Protein AF-A7IS98-F1 (afdb_monomer_lite)

Foldseek 3Di:
DDDPDPCPDPDDPPDPVVLVVLLVVLVVVLVVCVVVVVVVSNVVSVVVNVVSVVVVVD

InterPro domains:
  IPR001943 UVR domain [PF02151] (21-54)
  IPR001943 UVR doma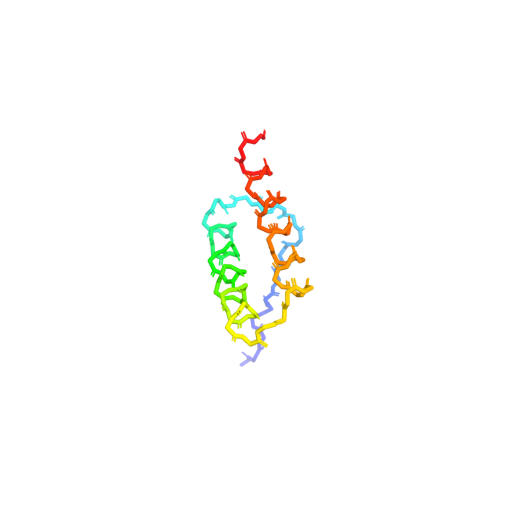in [PS50151] (20-55)
  IPR036876 UVR domain superfamily [SSF46600] (14-54)

Secondary structure (DSSP, 8-state):
---------SS----HHHHHHHHHHHHHHHHHHHHTT-HHHHHHHHHHHHHHHHHHH-

Radius of gyration: 15.13 Å; chains: 1; bounding box: 24×36×41 Å

Organism: Neisseria meningitidis (NCBI:txid487)

Sequence (58 aa):
RRLKANKVKVGEIHNEEDAIKEIAKLEKAMQQAARDLQFEEAAVLRDRIRGIKENLLF

pLDDT: mean 80.76, std 19.03, range [42.69, 97.5]

Structure (mmCIF, N/CA/C/O backbone):
data_AF-A7IS98-F1
#
_entry.id   AF-A7IS98-F1
#
loop_
_atom_site.group_PDB
_atom_site.id
_atom_site.type_symbol
_atom_site.label_atom_id
_atom_site.label_alt_id
_atom_site.label_comp_id
_atom_site.label_asym_id
_atom_site.label_entity_id
_atom_site.label_seq_id
_atom_site.pdbx_PDB_ins_code
_atom_site.Cartn_x
_atom_site.Cartn_y
_atom_site.Cartn_z
_atom_site.occupancy
_atom_site.B_iso_or_equiv
_atom_site.auth_seq_id
_atom_site.auth_comp_id
_atom_site.auth_asym_id
_atom_site.auth_atom_id
_atom_site.pdbx_PDB_model_num
ATOM 1 N N . ARG A 1 1 ? -15.317 26.147 -27.868 1.00 44.09 1 ARG A N 1
ATOM 2 C CA . ARG A 1 1 ? -15.727 24.735 -28.085 1.00 44.09 1 ARG A CA 1
ATOM 3 C C . ARG A 1 1 ? -15.148 23.889 -26.954 1.00 44.09 1 ARG A C 1
ATOM 5 O O . ARG A 1 1 ? -13.933 23.791 -26.858 1.00 44.09 1 ARG A O 1
ATOM 12 N N . ARG A 1 2 ? -16.004 23.382 -26.055 1.00 54.50 2 ARG A N 1
ATOM 13 C CA . ARG A 1 2 ? -15.642 22.386 -25.030 1.00 54.50 2 ARG A CA 1
ATOM 14 C C . ARG A 1 2 ? -15.410 21.020 -25.692 1.00 54.50 2 ARG A C 1
ATOM 16 O O . ARG A 1 2 ? -15.904 20.804 -26.795 1.00 54.50 2 ARG A O 1
ATOM 23 N N . LEU A 1 3 ? -14.758 20.128 -24.937 1.00 54.00 3 LEU A N 1
ATOM 24 C CA . LEU A 1 3 ? -14.577 18.683 -25.155 1.00 54.00 3 LEU A CA 1
ATOM 25 C C . LEU A 1 3 ? -13.316 18.284 -25.948 1.00 54.00 3 LEU A C 1
ATOM 27 O O . LEU A 1 3 ? -13.395 17.820 -27.080 1.00 54.00 3 LEU A O 1
ATOM 31 N N . LYS A 1 4 ? -12.138 18.366 -25.309 1.00 53.62 4 LYS A N 1
ATOM 32 C CA . LYS A 1 4 ? -11.074 17.392 -25.606 1.00 53.62 4 LYS A CA 1
ATOM 33 C C . LYS A 1 4 ? -11.388 16.141 -24.797 1.00 53.62 4 LYS A C 1
ATOM 35 O O . LYS A 1 4 ? -11.168 16.095 -23.592 1.00 53.62 4 LYS A O 1
ATOM 40 N N . ALA A 1 5 ? -12.019 15.191 -25.478 1.00 52.19 5 ALA A N 1
ATOM 41 C CA . ALA A 1 5 ? -12.350 13.875 -24.971 1.00 52.19 5 ALA A CA 1
ATOM 42 C C . ALA A 1 5 ? -11.100 13.227 -24.366 1.00 52.19 5 ALA A C 1
ATOM 44 O O . ALA A 1 5 ? -10.130 12.956 -25.076 1.00 52.19 5 ALA A O 1
ATOM 45 N N . ASN A 1 6 ? -11.135 12.986 -23.056 1.00 52.09 6 ASN A N 1
ATOM 46 C CA . ASN A 1 6 ? -10.150 12.168 -22.372 1.00 52.09 6 ASN A CA 1
ATOM 47 C C . ASN A 1 6 ? -10.445 10.709 -22.742 1.00 52.09 6 ASN A C 1
ATOM 49 O O . ASN A 1 6 ? -11.141 9.986 -22.033 1.00 52.09 6 ASN A O 1
ATOM 53 N N . LYS A 1 7 ? -10.019 10.322 -23.946 1.00 50.62 7 LYS A N 1
ATOM 54 C CA . LYS A 1 7 ? -10.098 8.952 -24.440 1.00 50.62 7 LYS A CA 1
ATOM 55 C C . LYS A 1 7 ? -8.935 8.194 -23.816 1.00 50.62 7 LYS A C 1
ATOM 57 O O . LYS A 1 7 ? -7.913 7.985 -24.463 1.00 50.62 7 LYS A O 1
ATOM 62 N N . VAL A 1 8 ? -9.089 7.850 -22.538 1.00 48.38 8 VAL A N 1
ATOM 63 C CA . VAL A 1 8 ? -8.215 6.888 -21.866 1.00 48.38 8 VAL A CA 1
ATOM 64 C C . VAL A 1 8 ? -8.412 5.579 -22.620 1.00 48.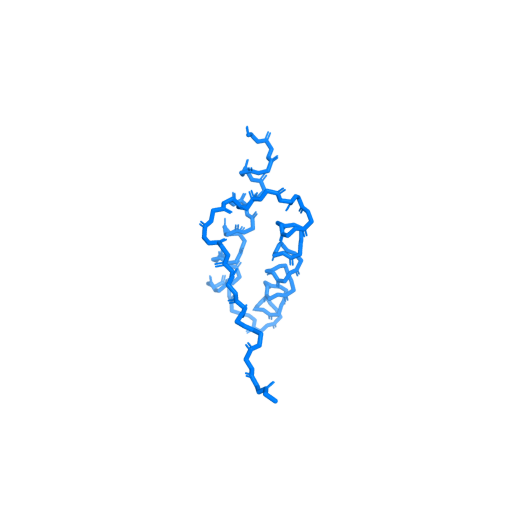38 8 VAL A C 1
ATOM 66 O O . VAL A 1 8 ? -9.461 4.941 -22.533 1.00 48.38 8 VAL A O 1
ATOM 69 N N . LYS A 1 9 ? -7.461 5.277 -23.507 1.00 46.72 9 LYS A N 1
ATOM 70 C CA . LYS A 1 9 ? -7.437 4.035 -24.264 1.00 46.72 9 LYS A CA 1
ATOM 71 C C . LYS A 1 9 ? -7.257 2.916 -23.249 1.00 46.72 9 LYS A C 1
ATOM 73 O O . LYS A 1 9 ? -6.247 2.843 -22.566 1.00 46.72 9 LYS A O 1
ATOM 78 N N . VAL A 1 10 ? -8.289 2.092 -23.148 1.00 50.16 10 VAL A N 1
ATOM 79 C CA . VAL A 1 10 ? -8.226 0.776 -22.528 1.00 50.16 10 VAL A CA 1
ATOM 80 C C . VAL A 1 10 ? -7.284 -0.056 -23.386 1.00 50.16 10 VAL A C 1
ATOM 82 O O . VAL A 1 10 ? -7.586 -0.346 -24.541 1.00 50.16 10 VAL A O 1
ATOM 85 N N . GLY A 1 11 ? -6.124 -0.359 -22.833 1.00 42.69 11 GLY A N 1
ATOM 86 C CA . GLY A 1 11 ? -5.071 -1.108 -23.489 1.00 42.69 11 GLY A CA 1
ATOM 87 C C . GLY A 1 11 ? -3.768 -0.680 -22.857 1.00 42.69 11 GLY A C 1
ATOM 88 O O . GLY A 1 11 ? -3.381 0.469 -23.021 1.00 42.69 11 GLY A O 1
ATOM 89 N N . GLU A 1 12 ? -3.149 -1.606 -22.130 1.00 46.44 12 GLU A N 1
ATOM 90 C CA . GLU A 1 12 ? -1.749 -1.520 -21.726 1.00 46.44 12 GLU A CA 1
ATOM 91 C C . GLU A 1 12 ? -1.465 -0.552 -20.565 1.00 46.44 12 GLU A C 1
ATOM 93 O O . GLU A 1 12 ? -1.127 0.617 -20.729 1.00 46.44 12 GLU A O 1
ATOM 98 N N . ILE A 1 13 ? -1.506 -1.083 -19.338 1.00 52.56 13 ILE A N 1
ATOM 99 C CA . ILE A 1 13 ? -0.593 -0.602 -18.295 1.00 52.56 13 ILE A CA 1
ATOM 100 C C . ILE A 1 13 ? 0.811 -0.897 -18.860 1.00 52.56 13 ILE A C 1
ATOM 102 O O . ILE A 1 13 ? 1.246 -2.042 -18.846 1.00 52.56 13 ILE A O 1
ATOM 106 N N . HIS A 1 14 ? 1.441 0.080 -19.514 1.00 54.53 14 HIS A N 1
ATOM 107 C CA . HIS A 1 14 ? 2.744 -0.047 -20.197 1.00 54.53 14 HIS A CA 1
ATOM 108 C C . HIS A 1 14 ? 3.715 1.062 -19.789 1.00 54.53 14 HIS A C 1
ATOM 110 O O . HIS A 1 14 ? 4.613 1.437 -20.534 1.00 54.53 14 HIS A O 1
ATOM 116 N N . ASN A 1 15 ? 3.551 1.602 -18.587 1.00 65.25 15 ASN A N 1
ATOM 117 C CA . ASN A 1 15 ? 4.587 2.431 -18.005 1.00 65.25 15 ASN A CA 1
ATOM 118 C C . ASN A 1 15 ? 4.779 2.022 -16.558 1.00 65.25 15 ASN A C 1
ATOM 120 O O . ASN A 1 15 ? 3.864 2.154 -15.741 1.00 65.25 15 ASN A O 1
ATOM 124 N N . GLU A 1 16 ? 5.989 1.563 -16.245 1.00 73.56 16 GLU A N 1
ATOM 125 C CA . GLU A 1 16 ? 6.455 1.377 -14.873 1.00 73.56 16 GLU A CA 1
ATOM 126 C C . GLU A 1 16 ? 6.108 2.604 -14.022 1.00 73.56 16 GLU A C 1
ATOM 128 O O . GLU A 1 16 ? 5.680 2.460 -12.884 1.00 73.56 16 GLU A O 1
ATOM 133 N N . GLU A 1 17 ? 6.166 3.810 -14.599 1.00 80.69 17 GLU A N 1
ATOM 134 C CA . GLU A 1 17 ? 5.759 5.051 -13.936 1.00 80.69 17 GLU A CA 1
ATOM 135 C C . GLU A 1 17 ? 4.318 5.047 -13.406 1.00 80.69 17 GLU A C 1
ATOM 137 O O . GLU A 1 17 ? 4.067 5.578 -12.324 1.00 80.69 17 GLU A O 1
ATOM 142 N N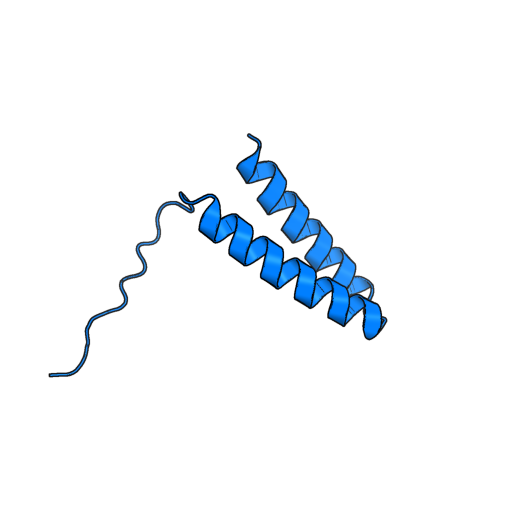 . ASP A 1 18 ? 3.356 4.486 -14.139 1.00 84.25 18 ASP A N 1
ATOM 143 C CA . ASP A 1 18 ? 1.958 4.460 -13.700 1.00 84.25 18 ASP A CA 1
ATOM 144 C C . ASP A 1 18 ? 1.740 3.395 -12.627 1.00 84.25 18 ASP A C 1
ATOM 146 O O . ASP A 1 18 ? 1.032 3.643 -11.648 1.00 84.25 18 ASP A O 1
ATOM 150 N N . ALA A 1 19 ? 2.426 2.259 -12.742 1.00 85.38 19 ALA A N 1
ATOM 151 C CA . ALA A 1 19 ? 2.437 1.241 -11.702 1.00 85.38 19 ALA A CA 1
ATOM 152 C C . ALA A 1 19 ? 3.112 1.754 -10.414 1.00 85.38 19 ALA A C 1
ATOM 154 O O . ALA A 1 19 ? 2.585 1.552 -9.322 1.00 85.38 19 ALA A O 1
ATOM 155 N N . ILE A 1 20 ? 4.211 2.508 -10.526 1.00 88.12 20 ILE A N 1
ATOM 156 C CA . ILE A 1 20 ? 4.891 3.173 -9.404 1.00 88.12 20 ILE A CA 1
ATOM 157 C C . ILE A 1 20 ? 3.972 4.214 -8.754 1.00 88.12 20 ILE A C 1
ATOM 159 O O . ILE A 1 20 ? 3.853 4.246 -7.528 1.00 88.12 20 ILE A O 1
ATOM 163 N N . LYS A 1 21 ? 3.280 5.049 -9.544 1.00 91.00 21 LYS A N 1
ATOM 164 C CA . LYS A 1 21 ? 2.306 6.021 -9.013 1.00 91.00 21 LYS A CA 1
ATOM 165 C C . LYS A 1 21 ? 1.169 5.326 -8.272 1.00 91.00 21 LYS A C 1
ATOM 167 O O . LYS A 1 21 ? 0.734 5.823 -7.233 1.00 91.00 21 LYS A O 1
ATOM 172 N N . GLU A 1 22 ? 0.679 4.206 -8.793 1.00 91.06 22 GLU A N 1
ATOM 173 C CA . GLU A 1 22 ? -0.401 3.455 -8.159 1.00 91.06 22 GLU A CA 1
ATOM 174 C C . GLU A 1 22 ? 0.067 2.770 -6.868 1.00 91.06 22 GLU A C 1
ATOM 176 O O . GLU A 1 22 ? -0.602 2.894 -5.842 1.00 91.06 22 GLU A O 1
ATOM 181 N N . ILE A 1 23 ? 1.262 2.168 -6.862 1.00 92.06 23 ILE A N 1
ATOM 182 C CA . ILE A 1 23 ? 1.904 1.641 -5.648 1.00 92.06 23 ILE A CA 1
ATOM 183 C C . ILE A 1 23 ? 2.042 2.746 -4.595 1.00 92.06 23 ILE A C 1
ATOM 185 O O . ILE A 1 23 ? 1.628 2.542 -3.458 1.00 92.06 23 ILE A O 1
ATOM 189 N N . ALA A 1 24 ? 2.537 3.931 -4.962 1.00 94.62 24 ALA A N 1
ATOM 190 C CA . ALA A 1 24 ? 2.717 5.039 -4.022 1.00 94.62 24 ALA A CA 1
ATOM 191 C C . ALA A 1 24 ? 1.388 5.515 -3.402 1.00 94.62 24 ALA A C 1
ATOM 193 O O . ALA A 1 24 ? 1.323 5.826 -2.208 1.00 94.62 24 ALA A O 1
ATOM 194 N N . LYS A 1 25 ? 0.301 5.553 -4.185 1.00 95.56 25 LYS A N 1
ATOM 195 C CA . LYS A 1 25 ? -1.041 5.869 -3.665 1.00 95.56 25 LYS A CA 1
ATOM 196 C C . LYS A 1 25 ? -1.539 4.798 -2.699 1.00 95.56 25 LYS A C 1
ATOM 198 O O . LYS A 1 25 ? -2.041 5.141 -1.629 1.00 95.56 25 LYS A O 1
ATOM 203 N N . LEU A 1 26 ? -1.403 3.525 -3.069 1.00 95.50 26 LEU A N 1
ATOM 204 C CA . LEU A 1 26 ? -1.838 2.399 -2.244 1.00 95.50 26 LEU A CA 1
ATOM 205 C C . LEU A 1 26 ? -1.025 2.305 -0.950 1.00 95.50 26 LEU A C 1
ATOM 207 O O . LEU A 1 26 ? -1.604 2.073 0.106 1.00 95.50 26 LEU A O 1
ATOM 211 N N . GLU A 1 27 ? 0.286 2.551 -0.995 1.00 95.88 27 GLU A N 1
ATOM 212 C CA . GLU A 1 27 ? 1.152 2.583 0.188 1.00 95.88 27 GLU A CA 1
ATOM 213 C C . GLU A 1 27 ? 0.731 3.700 1.148 1.00 95.88 27 GLU A C 1
ATOM 215 O O . GLU A 1 27 ? 0.624 3.469 2.354 1.00 95.88 27 GLU A O 1
ATOM 220 N N . LYS A 1 28 ? 0.402 4.889 0.625 1.00 97.12 28 LYS A N 1
ATOM 221 C CA . LYS A 1 28 ? -0.125 5.989 1.443 1.00 97.12 28 LYS A CA 1
ATOM 222 C C . LYS A 1 28 ? -1.472 5.637 2.082 1.00 97.12 28 LYS A C 1
ATOM 224 O O . LYS A 1 28 ? -1.667 5.905 3.266 1.00 97.12 28 LYS A O 1
ATOM 229 N N . ALA A 1 29 ? -2.386 5.031 1.324 1.00 96.06 29 ALA A N 1
ATOM 230 C CA . ALA A 1 29 ? -3.677 4.584 1.848 1.00 96.06 29 ALA A CA 1
ATOM 231 C C . ALA A 1 29 ? -3.507 3.489 2.915 1.00 96.06 29 ALA A C 1
ATOM 233 O O . ALA A 1 29 ? -4.154 3.540 3.955 1.00 96.06 29 ALA A O 1
ATOM 234 N N . MET A 1 30 ? -2.581 2.549 2.705 1.00 96.88 30 MET A N 1
ATOM 235 C CA . MET A 1 30 ? -2.289 1.467 3.647 1.00 96.88 30 MET A CA 1
ATOM 236 C C . MET A 1 30 ? -1.724 2.015 4.958 1.00 96.88 30 MET A C 1
ATOM 238 O O . MET A 1 30 ? -2.127 1.575 6.030 1.00 96.88 30 MET A O 1
ATOM 242 N N . GLN A 1 31 ? -0.820 2.998 4.886 1.00 96.38 31 GLN A N 1
ATOM 243 C CA . GLN A 1 31 ? -0.304 3.681 6.073 1.00 96.38 31 GLN A CA 1
ATOM 244 C C . GLN A 1 31 ? -1.407 4.409 6.843 1.00 96.38 31 GLN A C 1
ATOM 246 O O . GLN A 1 31 ? -1.387 4.393 8.071 1.00 96.38 31 GLN A O 1
ATOM 251 N N . GLN A 1 32 ? -2.358 5.037 6.146 1.00 97.44 32 GLN A N 1
ATOM 252 C CA . GLN A 1 32 ? -3.495 5.693 6.791 1.00 97.44 32 GLN A CA 1
ATOM 253 C C . GLN A 1 32 ? -4.408 4.667 7.476 1.00 97.44 32 GLN A C 1
ATOM 255 O O . GLN A 1 32 ? -4.638 4.784 8.673 1.00 97.44 32 GLN A O 1
ATOM 260 N N . ALA A 1 33 ? -4.801 3.602 6.772 1.00 95.88 33 ALA A N 1
ATOM 261 C CA . ALA A 1 33 ? -5.585 2.507 7.343 1.00 95.88 33 ALA A CA 1
ATOM 262 C C . ALA A 1 33 ? -4.889 1.872 8.562 1.00 95.88 33 ALA A C 1
ATOM 264 O O . ALA A 1 33 ? -5.526 1.597 9.573 1.00 95.88 33 ALA A O 1
ATOM 265 N N . ALA A 1 34 ? -3.563 1.705 8.521 1.00 94.69 34 ALA A N 1
ATOM 266 C CA . ALA A 1 34 ? -2.791 1.210 9.659 1.00 94.69 34 ALA A CA 1
ATOM 267 C C . ALA A 1 34 ? -2.798 2.178 10.859 1.00 94.69 34 ALA A C 1
ATOM 269 O O . ALA A 1 34 ? -2.870 1.722 12.000 1.00 94.69 34 ALA A O 1
ATOM 270 N N . ARG A 1 35 ? -2.740 3.499 10.625 1.00 96.44 35 ARG A N 1
ATOM 271 C CA . ARG A 1 35 ? -2.864 4.519 11.687 1.00 96.44 35 ARG A CA 1
ATOM 272 C C . ARG A 1 35 ? -4.254 4.523 12.309 1.00 96.44 35 ARG A C 1
ATOM 274 O O . ARG A 1 35 ? -4.365 4.644 13.524 1.00 96.44 35 ARG A O 1
ATOM 281 N N . ASP A 1 36 ? -5.275 4.340 11.481 1.00 97.50 36 ASP A N 1
ATOM 282 C CA . ASP A 1 36 ? -6.678 4.300 11.892 1.00 97.50 36 ASP A CA 1
ATOM 283 C C . ASP A 1 36 ? -7.086 2.921 12.453 1.00 97.50 36 ASP A C 1
ATOM 285 O O . ASP A 1 36 ? -8.252 2.694 12.762 1.00 97.50 36 ASP A O 1
ATOM 289 N N . LEU A 1 37 ? -6.121 1.999 12.617 1.00 96.75 37 LEU A N 1
ATOM 290 C CA . LEU A 1 37 ? -6.302 0.625 13.112 1.00 96.75 37 LEU A CA 1
ATOM 291 C C . LEU A 1 37 ? -7.247 -0.233 12.245 1.00 9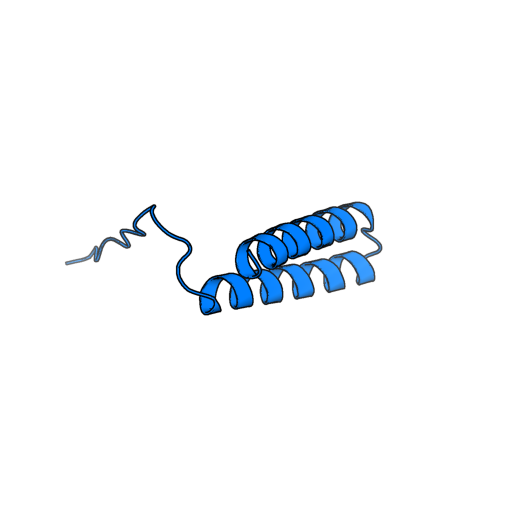6.75 37 LEU A C 1
ATOM 293 O O . LEU A 1 37 ? -7.763 -1.261 12.687 1.00 96.75 37 LEU A O 1
ATOM 297 N N . GLN A 1 38 ? -7.440 0.146 10.982 1.00 97.25 38 GLN A N 1
ATOM 298 C CA . GLN A 1 38 ? -8.218 -0.584 9.985 1.00 97.25 38 GLN A CA 1
ATOM 299 C C . GLN A 1 38 ? -7.359 -1.667 9.315 1.00 97.25 38 GLN A C 1
ATOM 301 O O . GLN A 1 38 ? -6.933 -1.559 8.162 1.00 97.25 38 GLN A O 1
ATOM 306 N N . PHE A 1 39 ? -7.077 -2.738 10.057 1.00 92.69 39 PHE A N 1
ATOM 307 C CA . PHE A 1 39 ? -6.172 -3.802 9.606 1.00 92.69 39 PHE A CA 1
ATOM 308 C C . PHE A 1 39 ? -6.694 -4.601 8.406 1.00 92.69 39 PHE A C 1
ATOM 310 O O . PHE A 1 39 ? -5.894 -5.032 7.576 1.00 92.69 39 PHE A O 1
ATOM 317 N N . GLU A 1 40 ? -8.011 -4.773 8.280 1.00 96.06 40 GLU A N 1
ATOM 318 C CA . GLU A 1 40 ? -8.619 -5.439 7.121 1.00 96.06 40 GLU A CA 1
ATOM 319 C C . GLU A 1 40 ? -8.364 -4.648 5.832 1.00 96.06 40 GLU A C 1
ATOM 321 O O . GLU A 1 40 ? -7.906 -5.206 4.834 1.00 96.06 40 GLU A O 1
ATOM 326 N N . GLU A 1 41 ? -8.563 -3.329 5.870 1.00 93.00 41 GLU A N 1
ATOM 327 C CA . GLU A 1 41 ? -8.286 -2.455 4.729 1.00 93.00 41 GLU A CA 1
ATOM 328 C C . GLU A 1 41 ? -6.788 -2.414 4.407 1.00 93.00 41 GLU A C 1
ATOM 330 O O . GLU A 1 41 ? -6.396 -2.536 3.244 1.00 93.00 41 GLU A O 1
ATOM 335 N N . ALA A 1 42 ? -5.929 -2.331 5.429 1.00 94.94 42 ALA A N 1
ATOM 336 C CA . ALA A 1 42 ? -4.483 -2.385 5.242 1.00 94.94 42 ALA A CA 1
ATOM 337 C C . ALA A 1 42 ? -4.024 -3.707 4.593 1.00 94.94 42 ALA A C 1
ATOM 339 O O . ALA A 1 42 ? -3.144 -3.692 3.729 1.00 94.94 42 ALA A O 1
ATOM 340 N N . ALA A 1 43 ? -4.633 -4.844 4.953 1.00 96.56 43 ALA A N 1
ATOM 341 C CA . ALA A 1 43 ? -4.329 -6.143 4.354 1.00 96.56 43 ALA A CA 1
ATOM 342 C C . ALA A 1 43 ? -4.713 -6.196 2.865 1.00 96.56 43 ALA A C 1
ATOM 344 O O . ALA A 1 43 ? -3.899 -6.608 2.037 1.00 96.56 43 ALA A O 1
ATOM 345 N N . VAL A 1 44 ? -5.901 -5.697 2.507 1.00 96.50 44 VAL A N 1
ATOM 346 C CA . VAL A 1 44 ? -6.350 -5.621 1.104 1.00 96.50 44 VAL A CA 1
ATOM 347 C C . VAL A 1 44 ? -5.430 -4.721 0.276 1.00 96.50 44 VAL A C 1
ATOM 349 O O . VAL A 1 44 ? -5.069 -5.062 -0.854 1.00 96.50 44 VAL A O 1
ATOM 352 N N . LEU A 1 45 ? -5.019 -3.576 0.826 1.00 96.31 45 LEU A N 1
ATOM 353 C CA . LEU A 1 45 ? -4.110 -2.648 0.150 1.00 96.31 45 LEU A CA 1
ATOM 354 C C . LEU A 1 45 ? -2.722 -3.266 -0.057 1.00 96.31 45 LEU A C 1
ATOM 356 O O . LEU A 1 45 ? -2.164 -3.152 -1.149 1.00 96.31 45 LEU A O 1
ATOM 360 N N . AR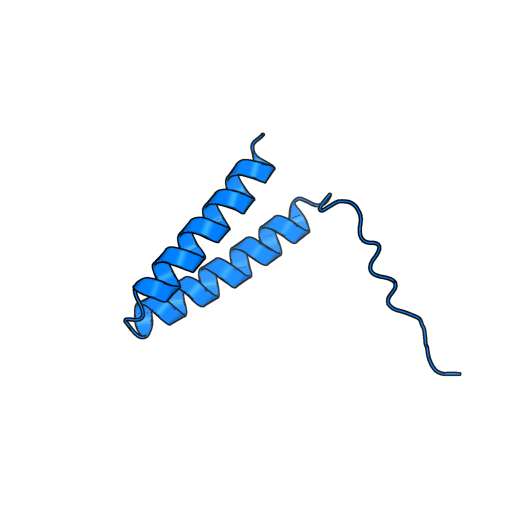G A 1 46 ? -2.200 -3.990 0.941 1.00 95.19 46 ARG A N 1
ATOM 361 C CA . ARG A 1 46 ? -0.944 -4.747 0.831 1.00 95.19 46 ARG A CA 1
ATOM 362 C C . ARG A 1 46 ? -0.999 -5.776 -0.298 1.00 95.19 46 ARG A C 1
ATOM 364 O O . ARG A 1 46 ? -0.058 -5.862 -1.087 1.00 95.19 46 ARG A O 1
ATOM 371 N N . ASP A 1 47 ? -2.078 -6.548 -0.379 1.00 96.31 47 ASP A N 1
ATOM 372 C CA . ASP A 1 47 ? -2.208 -7.610 -1.380 1.00 96.31 47 ASP A CA 1
ATOM 373 C C . ASP A 1 47 ? -2.327 -7.029 -2.801 1.00 96.31 47 ASP A C 1
ATOM 375 O O . ASP A 1 47 ? -1.715 -7.547 -3.735 1.00 96.31 47 ASP A O 1
ATOM 379 N N . ARG A 1 48 ? -2.993 -5.876 -2.962 1.00 93.94 48 ARG A N 1
ATOM 380 C CA . ARG A 1 48 ? -3.005 -5.129 -4.234 1.00 93.94 48 ARG A CA 1
ATOM 381 C C . ARG A 1 48 ? -1.623 -4.620 -4.638 1.00 93.94 48 ARG A C 1
ATOM 383 O O . ARG A 1 48 ? -1.241 -4.776 -5.795 1.00 93.94 48 ARG A O 1
ATOM 390 N N . ILE A 1 49 ? -0.866 -4.038 -3.704 1.00 93.56 49 ILE A N 1
ATOM 391 C CA . ILE A 1 49 ? 0.511 -3.582 -3.963 1.00 93.56 49 ILE A CA 1
ATOM 392 C C . ILE A 1 49 ? 1.374 -4.754 -4.434 1.00 93.56 49 ILE A C 1
ATOM 394 O O . ILE A 1 49 ? 2.153 -4.601 -5.373 1.00 93.56 49 ILE A O 1
ATOM 398 N N . ARG A 1 50 ? 1.227 -5.926 -3.803 1.00 94.31 50 ARG A N 1
ATOM 399 C CA . ARG A 1 50 ? 1.954 -7.134 -4.197 1.00 94.31 50 ARG A CA 1
ATOM 400 C C . ARG A 1 50 ? 1.613 -7.556 -5.625 1.00 94.31 50 ARG A C 1
ATOM 402 O O . ARG A 1 50 ? 2.537 -7.729 -6.406 1.00 94.31 50 ARG A O 1
ATOM 409 N N . GLY A 1 51 ? 0.330 -7.625 -5.983 1.00 91.88 51 GLY A N 1
ATOM 410 C CA . GLY A 1 51 ? -0.078 -7.996 -7.343 1.00 91.88 51 GLY A CA 1
ATOM 411 C C . GLY A 1 51 ? 0.470 -7.049 -8.417 1.00 91.88 51 GLY A C 1
ATOM 412 O O . GLY A 1 51 ? 0.900 -7.496 -9.473 1.00 91.88 51 GLY A O 1
ATOM 413 N N . ILE A 1 52 ? 0.531 -5.741 -8.139 1.00 88.62 52 ILE A N 1
ATOM 414 C CA . ILE A 1 52 ? 1.136 -4.774 -9.071 1.00 88.62 52 ILE A CA 1
ATOM 415 C C . ILE A 1 52 ? 2.654 -4.984 -9.173 1.00 88.62 52 ILE A C 1
ATOM 417 O O . ILE A 1 52 ? 3.194 -4.959 -10.274 1.00 88.62 52 ILE A O 1
ATOM 421 N N . LYS A 1 53 ? 3.345 -5.206 -8.045 1.00 87.06 53 LYS A N 1
ATOM 422 C CA . LYS A 1 53 ? 4.798 -5.461 -8.022 1.00 87.06 53 LYS A CA 1
ATOM 423 C C . LYS A 1 53 ? 5.165 -6.765 -8.737 1.00 87.06 53 LYS A C 1
ATOM 425 O O . LYS A 1 53 ? 6.166 -6.793 -9.438 1.00 87.06 53 LYS A O 1
ATOM 430 N N . GLU A 1 54 ? 4.362 -7.814 -8.590 1.00 89.06 54 GLU A N 1
ATOM 431 C CA . GLU A 1 54 ? 4.556 -9.091 -9.289 1.00 89.06 54 GLU A CA 1
ATOM 432 C C . GLU A 1 54 ? 4.376 -8.934 -10.802 1.00 89.06 54 GLU A C 1
ATOM 434 O O . GLU A 1 54 ? 5.229 -9.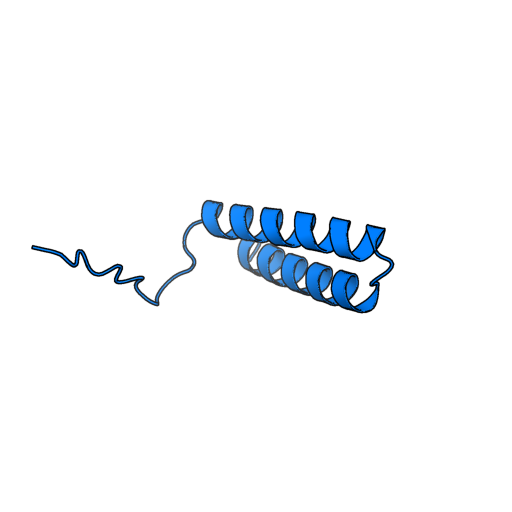389 -11.554 1.00 89.06 54 GLU A O 1
ATOM 439 N N . ASN A 1 55 ? 3.352 -8.198 -11.242 1.00 83.62 55 ASN A N 1
ATOM 440 C CA . ASN A 1 55 ? 3.121 -7.903 -12.662 1.00 83.62 55 ASN A CA 1
ATOM 441 C C . ASN A 1 55 ? 4.180 -6.976 -13.295 1.00 83.62 55 ASN A C 1
ATOM 443 O O . ASN A 1 55 ? 4.195 -6.823 -14.509 1.00 83.62 55 ASN A O 1
ATOM 447 N N . LEU A 1 56 ? 5.001 -6.296 -12.487 1.00 78.50 56 LEU A N 1
ATOM 448 C CA . LEU A 1 56 ? 6.136 -5.486 -12.951 1.00 78.50 56 LEU A CA 1
ATOM 449 C C . LEU A 1 56 ? 7.426 -6.306 -13.079 1.00 78.50 56 LEU A C 1
ATOM 451 O O . LEU A 1 56 ? 8.317 -5.921 -13.828 1.00 78.50 56 LEU A O 1
ATOM 455 N N . LEU A 1 57 ? 7.564 -7.375 -12.288 1.00 70.31 57 LEU A N 1
ATOM 456 C CA . LEU A 1 57 ? 8.795 -8.165 -12.194 1.00 70.31 57 LEU A CA 1
ATOM 457 C C . LEU A 1 57 ? 8.842 -9.344 -13.181 1.00 70.31 57 LEU A C 1
ATOM 459 O O . LEU A 1 57 ? 9.912 -9.926 -13.360 1.00 70.31 57 LEU A O 1
ATOM 463 N N . PHE A 1 58 ? 7.698 -9.708 -13.763 1.00 58.03 58 PHE A N 1
ATOM 464 C CA . PHE A 1 58 ? 7.495 -10.845 -14.665 1.00 58.03 58 PHE A CA 1
ATOM 465 C C . PHE A 1 58 ? 6.881 -10.388 -15.985 1.00 58.03 58 PHE A C 1
ATOM 467 O O . PHE A 1 58 ? 7.259 -10.981 -17.021 1.00 58.03 58 PHE A O 1
#